Protein AF-A0A2C6LGE4-F1 (afdb_monomer_lite)

Structure (mmCIF, N/CA/C/O backbone):
data_AF-A0A2C6LGE4-F1
#
_entry.id   AF-A0A2C6LGE4-F1
#
loop_
_atom_site.group_PDB
_atom_site.id
_atom_site.type_symbol
_atom_site.label_atom_id
_atom_site.label_alt_id
_atom_site.label_comp_id
_atom_site.label_asym_id
_atom_site.label_entity_id
_atom_site.label_seq_id
_atom_site.pdbx_PDB_ins_code
_atom_site.Cartn_x
_atom_site.Cartn_y
_atom_site.Cartn_z
_atom_site.occupancy
_atom_site.B_iso_or_equiv
_atom_site.auth_seq_id
_atom_site.auth_comp_id
_atom_site.auth_asym_id
_atom_site.auth_atom_id
_atom_site.pdbx_PDB_model_num
ATOM 1 N N . MET A 1 1 ? -6.490 -10.800 0.944 1.00 91.56 1 MET A N 1
ATOM 2 C CA . MET A 1 1 ? -6.328 -9.941 2.138 1.00 91.56 1 MET A CA 1
ATOM 3 C C . MET A 1 1 ? -4.848 -9.842 2.428 1.00 91.56 1 MET A C 1
ATOM 5 O O . MET A 1 1 ? -4.163 -10.839 2.239 1.00 91.56 1 MET A O 1
ATOM 9 N N . LEU A 1 2 ? -4.375 -8.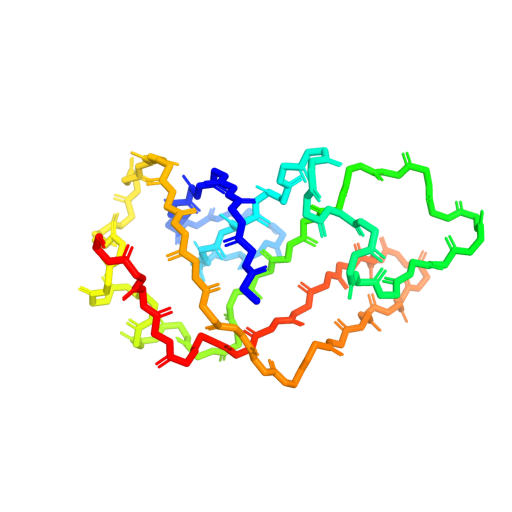677 2.853 1.00 95.62 2 LEU A N 1
ATOM 10 C CA . LEU A 1 2 ? -2.980 -8.433 3.203 1.00 95.62 2 LEU A CA 1
ATOM 11 C C . LEU A 1 2 ? -2.920 -7.777 4.576 1.00 95.62 2 LEU A C 1
ATOM 13 O O . LEU A 1 2 ? -3.687 -6.856 4.830 1.00 95.62 2 LEU A O 1
ATOM 17 N N . SER A 1 3 ? -2.005 -8.223 5.423 1.00 96.44 3 SER A N 1
ATOM 18 C CA . SER A 1 3 ? -1.641 -7.521 6.658 1.00 96.44 3 SER A CA 1
ATOM 19 C C . SER A 1 3 ? -0.318 -6.791 6.463 1.00 96.44 3 SER A C 1
ATOM 21 O O . SER A 1 3 ? 0.525 -7.239 5.674 1.00 96.44 3 SER A O 1
ATOM 23 N N . GLY A 1 4 ? -0.167 -5.655 7.132 1.00 96.38 4 GLY A N 1
ATOM 24 C CA . GLY A 1 4 ? 1.001 -4.809 6.976 1.00 96.38 4 GLY A CA 1
ATOM 25 C C . GLY A 1 4 ? 0.976 -3.557 7.833 1.00 96.38 4 GLY A C 1
ATOM 26 O O . GLY A 1 4 ? 0.025 -3.290 8.574 1.00 96.38 4 GLY A O 1
ATOM 27 N N . LYS A 1 5 ? 2.038 -2.772 7.679 1.00 97.25 5 LYS A N 1
ATOM 28 C CA . LYS A 1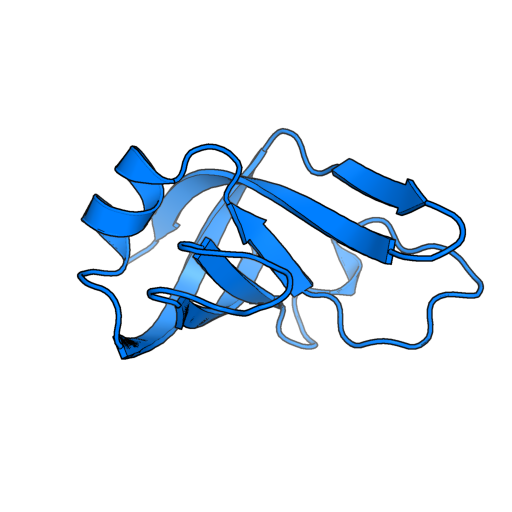 5 ? 2.204 -1.456 8.295 1.00 97.25 5 LYS A CA 1
ATOM 29 C C . LYS A 1 5 ? 1.882 -0.368 7.292 1.00 97.25 5 LYS A C 1
ATOM 31 O O . LYS A 1 5 ? 2.229 -0.496 6.123 1.00 97.25 5 LYS A O 1
ATOM 36 N N . TYR A 1 6 ? 1.271 0.716 7.752 1.00 96.94 6 TYR A N 1
ATOM 37 C CA . TYR A 1 6 ? 1.033 1.897 6.931 1.00 96.94 6 TYR A CA 1
ATOM 38 C C . TYR A 1 6 ? 1.722 3.135 7.500 1.00 96.94 6 TYR A C 1
ATOM 40 O O . TYR A 1 6 ? 1.859 3.282 8.720 1.00 96.94 6 TYR A O 1
ATOM 48 N N . ILE A 1 7 ? 2.125 4.036 6.605 1.00 96.00 7 ILE A N 1
ATOM 49 C CA . ILE A 1 7 ? 2.678 5.354 6.923 1.00 96.00 7 ILE A CA 1
ATOM 50 C C . ILE A 1 7 ? 2.054 6.380 5.972 1.00 96.00 7 ILE A C 1
ATOM 52 O O . ILE A 1 7 ? 2.142 6.239 4.753 1.00 96.00 7 ILE A O 1
ATOM 56 N N . CYS A 1 8 ? 1.422 7.415 6.527 1.00 95.31 8 CYS A N 1
ATOM 57 C CA . CYS A 1 8 ? 0.856 8.521 5.758 1.00 95.31 8 CYS A CA 1
ATOM 58 C C . CYS A 1 8 ? 1.901 9.640 5.610 1.00 95.31 8 CYS A C 1
ATOM 60 O O . CYS A 1 8 ? 2.206 10.337 6.580 1.00 95.31 8 CYS A O 1
ATOM 62 N N . HIS A 1 9 ? 2.438 9.830 4.409 1.00 91.88 9 HIS A N 1
ATOM 63 C CA . HIS A 1 9 ? 3.384 10.890 4.059 1.00 91.88 9 HIS A CA 1
ATOM 64 C C . HIS A 1 9 ? 2.654 12.160 3.603 1.00 91.88 9 HIS A C 1
ATOM 66 O O . HIS A 1 9 ? 1.656 12.082 2.891 1.00 91.88 9 HIS A O 1
ATOM 72 N N . ASP A 1 10 ? 3.166 13.328 4.000 1.00 84.69 10 ASP A N 1
ATOM 73 C CA . ASP A 1 10 ? 2.594 14.633 3.629 1.00 84.69 10 ASP A CA 1
ATOM 74 C C . ASP A 1 10 ? 3.255 15.225 2.378 1.00 84.69 10 ASP A C 1
ATOM 76 O O . ASP A 1 10 ? 2.582 15.626 1.439 1.00 84.69 10 ASP A O 1
ATOM 80 N N . ASN A 1 11 ? 4.588 15.253 2.343 1.00 84.69 11 ASN A N 1
ATOM 81 C CA . ASN A 1 11 ? 5.360 15.835 1.247 1.00 84.69 11 ASN A CA 1
ATOM 82 C C . ASN A 1 11 ? 6.704 15.108 1.103 1.00 84.69 11 ASN A C 1
ATOM 84 O O . ASN A 1 11 ? 7.770 15.673 1.354 1.00 84.69 11 ASN A O 1
ATOM 88 N N . ASP A 1 12 ? 6.644 13.813 0.797 1.00 86.75 12 ASP A N 1
ATOM 89 C CA . ASP A 1 12 ? 7.847 13.042 0.495 1.00 86.75 12 ASP A CA 1
ATOM 90 C C . ASP A 1 12 ? 8.466 13.525 -0.829 1.00 86.75 12 ASP A C 1
ATOM 92 O O . ASP A 1 12 ? 7.756 13.755 -1.805 1.00 86.75 12 ASP A O 1
ATOM 96 N N . GLY A 1 13 ? 9.790 13.688 -0.883 1.00 81.19 13 GLY A N 1
ATOM 97 C CA . GLY A 1 13 ? 10.468 14.236 -2.066 1.00 81.19 13 GLY A CA 1
ATOM 98 C C . GLY A 1 13 ? 10.354 13.362 -3.321 1.00 81.19 13 GLY A C 1
ATOM 99 O O . GLY A 1 13 ? 10.571 13.857 -4.425 1.00 81.19 13 GLY A O 1
ATOM 100 N N . PHE A 1 14 ? 10.011 12.083 -3.158 1.00 83.69 14 PHE A N 1
ATOM 101 C CA . PHE A 1 14 ? 9.799 11.135 -4.244 1.00 83.69 14 PHE A CA 1
ATOM 102 C C . PHE A 1 14 ? 8.307 10.831 -4.456 1.00 83.69 14 PHE A C 1
ATOM 104 O O . PHE A 1 14 ? 7.831 10.849 -5.590 1.00 83.69 14 PHE A O 1
ATOM 111 N N . LEU A 1 15 ? 7.562 10.580 -3.375 1.00 84.88 15 LEU A N 1
ATOM 112 C CA . LEU A 1 15 ? 6.163 10.133 -3.435 1.00 84.88 15 LEU A CA 1
ATOM 113 C C . LEU A 1 15 ? 5.121 11.245 -3.231 1.00 84.88 15 LEU A C 1
ATOM 115 O O . LEU A 1 15 ? 3.929 10.990 -3.396 1.00 84.88 15 LEU A O 1
ATOM 119 N N . GLY A 1 16 ? 5.529 12.455 -2.847 1.00 87.94 16 GLY A N 1
ATOM 120 C CA . GLY A 1 16 ? 4.617 13.528 -2.450 1.00 87.94 16 GLY A CA 1
ATOM 121 C C . GLY A 1 16 ? 3.737 13.134 -1.260 1.00 87.94 16 GLY A C 1
ATOM 122 O O . GLY A 1 16 ? 4.171 12.417 -0.349 1.00 87.94 16 GLY A O 1
ATOM 123 N N . SER A 1 17 ? 2.486 13.599 -1.265 1.00 91.75 17 SER A N 1
ATOM 124 C CA . SER A 1 17 ? 1.459 13.125 -0.335 1.00 91.75 17 SER A CA 1
ATOM 125 C C . SER A 1 17 ? 1.020 11.719 -0.737 1.00 91.75 17 SER A C 1
ATOM 127 O O . SER A 1 17 ? 0.445 11.517 -1.806 1.00 91.75 17 SER A O 1
ATOM 129 N N . SER A 1 18 ? 1.299 10.732 0.108 1.00 94.19 18 SER A N 1
ATOM 130 C CA . SER A 1 18 ? 1.032 9.329 -0.205 1.00 94.19 18 SER A CA 1
ATOM 131 C C . SER A 1 18 ? 0.800 8.516 1.059 1.00 94.19 18 SER A C 1
ATOM 133 O O . SER A 1 18 ? 1.146 8.927 2.164 1.00 94.19 18 SER A O 1
ATOM 135 N N . ILE A 1 19 ? 0.200 7.341 0.911 1.00 96.38 19 ILE A N 1
ATOM 136 C CA . ILE A 1 19 ? 0.103 6.370 1.998 1.00 96.38 19 ILE A CA 1
ATOM 137 C C . ILE A 1 19 ? 0.847 5.130 1.540 1.00 96.38 19 ILE A C 1
ATOM 139 O O . ILE A 1 19 ? 0.410 4.459 0.605 1.00 96.38 19 ILE A O 1
ATOM 143 N N . VAL A 1 20 ? 1.977 4.864 2.190 1.00 96.19 20 VAL A N 1
ATOM 144 C CA . VAL A 1 20 ? 2.812 3.690 1.944 1.00 96.19 20 VAL A CA 1
ATOM 145 C C . VAL A 1 20 ? 2.302 2.552 2.811 1.00 96.19 20 VAL A C 1
ATOM 147 O O . VAL A 1 20 ? 2.078 2.738 4.006 1.00 96.19 20 VAL A O 1
ATOM 150 N N . PHE A 1 21 ? 2.135 1.377 2.213 1.00 97.31 21 PHE A N 1
ATOM 151 C CA . PHE A 1 21 ? 1.779 0.145 2.900 1.00 97.31 21 PHE A CA 1
ATOM 152 C C . PHE A 1 21 ? 2.882 -0.898 2.706 1.00 97.31 21 PHE A C 1
ATOM 154 O O . PHE A 1 21 ? 3.126 -1.355 1.588 1.00 97.31 21 PHE A O 1
ATOM 161 N N . GLU A 1 22 ? 3.547 -1.280 3.791 1.00 96.62 22 GLU A N 1
ATOM 162 C CA . GLU A 1 22 ? 4.554 -2.339 3.830 1.00 96.62 22 GLU A CA 1
ATOM 163 C C . GLU A 1 22 ? 3.890 -3.664 4.195 1.00 96.62 22 GLU A C 1
ATOM 165 O O . GLU A 1 22 ? 3.310 -3.812 5.270 1.00 96.62 22 GLU A O 1
ATOM 170 N N . VAL A 1 23 ? 3.967 -4.639 3.293 1.00 96.44 23 VAL A N 1
ATOM 171 C CA . VAL A 1 23 ? 3.282 -5.923 3.440 1.00 96.44 23 VAL A CA 1
ATOM 172 C C . VAL A 1 23 ? 4.078 -6.848 4.353 1.00 96.44 23 VAL A C 1
ATOM 174 O O . VAL A 1 23 ? 5.268 -7.096 4.138 1.00 96.44 23 VAL A O 1
ATOM 177 N N . ASP A 1 24 ? 3.401 -7.442 5.332 1.00 94.56 24 ASP A N 1
ATOM 178 C CA . ASP A 1 24 ? 4.022 -8.377 6.261 1.00 94.56 24 ASP A CA 1
ATOM 179 C C . ASP A 1 24 ? 4.531 -9.639 5.556 1.00 94.56 24 ASP A C 1
ATOM 181 O O . ASP A 1 24 ? 3.983 -10.112 4.554 1.00 94.56 24 ASP A O 1
ATOM 185 N N . ASN A 1 25 ? 5.520 -10.298 6.167 1.00 89.19 25 ASN A N 1
ATOM 186 C CA . ASN A 1 25 ? 6.096 -11.545 5.653 1.00 89.19 25 ASN A CA 1
ATOM 187 C C . ASN A 1 25 ? 5.073 -12.667 5.416 1.00 89.19 25 ASN A C 1
ATOM 189 O O . ASN A 1 25 ? 5.307 -13.519 4.562 1.00 89.19 25 ASN A O 1
ATOM 193 N N . LYS A 1 26 ? 3.956 -12.675 6.154 1.00 89.38 26 LYS A N 1
ATOM 194 C CA . LYS A 1 26 ? 2.871 -13.653 5.976 1.00 89.38 26 LYS A CA 1
ATOM 195 C C . LYS A 1 26 ? 2.063 -13.408 4.698 1.00 89.38 26 LYS A C 1
ATOM 197 O O . LYS A 1 26 ? 1.525 -14.354 4.139 1.00 89.38 26 LYS A O 1
ATOM 202 N N . SER A 1 27 ? 1.990 -12.154 4.250 1.00 89.50 27 SER A N 1
ATOM 203 C CA . SER A 1 27 ? 1.142 -11.719 3.135 1.00 89.50 27 SER A CA 1
ATOM 204 C C . SER A 1 27 ? 1.923 -11.456 1.846 1.00 89.50 27 SER A C 1
ATOM 206 O O . SER A 1 27 ? 1.337 -11.449 0.767 1.00 89.50 27 SER A O 1
ATOM 208 N N . LYS A 1 28 ? 3.250 -11.278 1.925 1.00 85.94 28 LYS A N 1
ATOM 209 C CA . LYS A 1 28 ? 4.091 -10.922 0.769 1.00 85.94 28 LYS A CA 1
ATOM 210 C C . LYS A 1 28 ? 4.010 -11.923 -0.391 1.00 85.94 28 LYS A C 1
ATOM 212 O O . LYS A 1 28 ? 4.092 -11.526 -1.543 1.00 85.94 28 LYS A O 1
ATOM 217 N N . ASN A 1 29 ? 3.807 -13.210 -0.100 1.00 88.25 29 ASN A N 1
ATOM 218 C CA . ASN A 1 29 ? 3.745 -14.257 -1.125 1.00 88.25 29 ASN A CA 1
ATOM 219 C C . ASN A 1 29 ? 2.437 -14.232 -1.939 1.00 88.25 29 ASN A C 1
ATOM 221 O O . ASN A 1 29 ? 2.316 -14.981 -2.902 1.00 88.25 29 ASN A O 1
ATOM 225 N N . PHE A 1 30 ? 1.460 -13.397 -1.564 1.00 92.25 30 PHE A N 1
ATOM 226 C CA . PHE A 1 30 ? 0.221 -13.211 -2.326 1.00 92.25 30 PHE A CA 1
ATOM 227 C C . PHE A 1 30 ? 0.345 -12.172 -3.441 1.00 92.25 30 PHE A C 1
ATOM 229 O O . PHE A 1 30 ? -0.585 -12.030 -4.231 1.00 92.25 30 PHE A O 1
ATOM 236 N N . LEU A 1 31 ? 1.456 -11.434 -3.497 1.00 93.75 31 LEU A N 1
ATOM 237 C CA . LEU A 1 31 ? 1.676 -10.396 -4.494 1.00 93.75 31 LEU A CA 1
ATOM 238 C C . LEU A 1 31 ? 2.767 -10.805 -5.479 1.00 93.75 31 LEU A C 1
ATOM 240 O O . LEU A 1 31 ? 3.762 -11.414 -5.074 1.00 93.75 31 LEU A O 1
ATOM 244 N N . PRO A 1 32 ? 2.609 -10.463 -6.769 1.00 92.12 32 PRO A N 1
ATOM 245 C CA . PRO A 1 32 ? 3.676 -10.662 -7.728 1.00 92.12 32 PRO A CA 1
ATOM 246 C C . PRO A 1 32 ? 4.884 -9.810 -7.332 1.00 92.12 32 PRO A C 1
ATOM 248 O O . PRO A 1 32 ? 4.753 -8.683 -6.857 1.00 92.12 32 PRO A O 1
ATOM 251 N N . LYS A 1 33 ? 6.077 -10.357 -7.556 1.00 91.12 33 LYS A N 1
ATOM 252 C CA . LYS A 1 33 ? 7.355 -9.686 -7.321 1.00 91.12 33 LYS A CA 1
ATOM 253 C C . LYS A 1 33 ? 8.265 -9.941 -8.513 1.00 91.12 33 LYS A C 1
ATOM 255 O O . LYS A 1 33 ? 8.327 -11.066 -9.008 1.00 91.12 33 LYS A O 1
ATOM 260 N N . LEU A 1 34 ? 8.985 -8.918 -8.964 1.00 88.00 34 LEU A N 1
ATOM 261 C CA . LEU A 1 34 ? 10.033 -9.109 -9.965 1.00 88.00 34 LEU A CA 1
ATOM 262 C C . LEU A 1 34 ? 11.166 -9.949 -9.360 1.00 88.00 34 LEU A C 1
ATOM 264 O O . LEU A 1 34 ? 11.560 -9.725 -8.217 1.00 88.00 34 LEU A O 1
ATOM 268 N N . VAL A 1 35 ? 11.714 -10.888 -10.137 1.00 87.31 35 VAL A N 1
ATOM 269 C CA . VAL A 1 35 ? 12.743 -11.846 -9.675 1.00 87.31 35 VAL A CA 1
ATOM 270 C C . VAL A 1 35 ? 13.989 -11.144 -9.120 1.00 87.31 35 VAL A C 1
ATOM 272 O O . VAL A 1 35 ? 14.626 -11.645 -8.201 1.00 87.31 35 VAL A O 1
ATOM 275 N N . TYR A 1 36 ? 14.321 -9.973 -9.660 1.00 85.38 36 TYR A N 1
ATOM 276 C CA . TYR A 1 36 ? 15.479 -9.169 -9.265 1.00 85.38 36 TYR A CA 1
ATOM 277 C C . TYR A 1 36 ? 15.154 -8.070 -8.241 1.00 85.38 36 TYR A C 1
ATOM 279 O O . TYR A 1 36 ? 16.064 -7.373 -7.791 1.00 85.38 36 TYR A O 1
ATOM 287 N N . ASP A 1 37 ? 13.885 -7.882 -7.862 1.00 84.81 37 ASP A N 1
ATOM 288 C CA . ASP A 1 37 ? 13.531 -6.922 -6.818 1.00 84.81 37 ASP A CA 1
ATOM 289 C C . ASP A 1 37 ? 13.753 -7.564 -5.445 1.00 84.81 37 ASP A C 1
ATOM 291 O O . ASP A 1 37 ? 12.994 -8.426 -5.006 1.00 84.81 37 ASP A O 1
ATOM 295 N N . ASN A 1 38 ? 14.811 -7.152 -4.747 1.00 84.62 38 ASN A N 1
ATOM 296 C CA . ASN A 1 38 ? 15.158 -7.668 -3.420 1.00 84.62 38 ASN A CA 1
ATOM 297 C C . ASN A 1 38 ? 14.551 -6.860 -2.266 1.00 84.62 38 ASN A C 1
ATOM 299 O O . ASN A 1 38 ? 14.757 -7.206 -1.104 1.00 84.62 38 ASN A O 1
ATOM 303 N N . ARG A 1 39 ? 13.775 -5.812 -2.556 1.00 87.62 39 ARG A N 1
ATOM 304 C CA . ARG A 1 39 ? 13.179 -4.958 -1.523 1.00 87.62 39 ARG A CA 1
ATOM 305 C C . ARG A 1 39 ? 12.058 -5.685 -0.781 1.00 87.62 39 ARG A C 1
ATOM 307 O O . ARG A 1 39 ? 11.534 -6.712 -1.241 1.00 87.62 39 ARG A O 1
ATOM 314 N N . PHE A 1 40 ? 11.685 -5.139 0.376 1.00 87.38 40 PHE A N 1
ATOM 315 C CA . PHE A 1 40 ? 10.414 -5.473 1.017 1.00 87.38 40 PHE A CA 1
ATOM 316 C C . PHE A 1 40 ? 9.267 -5.136 0.062 1.00 87.38 40 PHE A C 1
ATOM 318 O O . PHE A 1 40 ? 9.370 -4.190 -0.719 1.00 87.38 40 PHE A O 1
ATOM 325 N N . ILE A 1 41 ? 8.191 -5.925 0.086 1.00 92.88 41 ILE A N 1
ATOM 326 C CA . ILE A 1 41 ? 7.030 -5.622 -0.750 1.00 92.88 41 ILE A CA 1
ATOM 327 C C . ILE A 1 41 ? 6.269 -4.490 -0.077 1.00 92.88 41 ILE A C 1
ATOM 329 O O . ILE A 1 41 ? 5.671 -4.674 0.980 1.00 92.88 41 ILE A O 1
ATOM 333 N N . TRP A 1 42 ? 6.303 -3.328 -0.708 1.00 95.06 42 TRP A N 1
ATOM 334 C CA . TRP A 1 42 ? 5.536 -2.158 -0.318 1.00 95.06 42 TRP A CA 1
ATOM 335 C C . TRP A 1 42 ? 4.855 -1.566 -1.544 1.00 95.06 42 TRP A C 1
ATOM 337 O O . TRP A 1 42 ? 5.282 -1.823 -2.673 1.00 95.06 42 TRP A O 1
ATOM 347 N N . PHE A 1 43 ? 3.792 -0.803 -1.328 1.00 96.62 43 PHE A N 1
ATOM 348 C CA . PHE A 1 43 ? 3.095 -0.062 -2.375 1.00 96.62 43 PHE A CA 1
ATOM 349 C C . PHE A 1 43 ? 2.495 1.230 -1.823 1.00 96.62 43 PHE A C 1
ATOM 351 O O . PHE A 1 43 ? 2.333 1.372 -0.612 1.00 96.62 43 PHE A O 1
ATOM 358 N N . VAL A 1 44 ? 2.144 2.152 -2.715 1.00 96.75 44 VAL A N 1
ATOM 359 C CA . VAL A 1 44 ? 1.287 3.301 -2.400 1.00 96.75 44 VAL A CA 1
ATOM 360 C C . VAL A 1 44 ? -0.138 3.059 -2.882 1.00 96.75 44 VAL A C 1
ATOM 362 O O . VAL A 1 44 ? -0.367 2.310 -3.835 1.00 96.75 44 VAL A O 1
ATOM 365 N N . PHE A 1 45 ? -1.112 3.684 -2.227 1.00 97.38 45 PHE A N 1
ATOM 366 C CA . PHE A 1 45 ? -2.498 3.594 -2.675 1.00 97.38 45 PHE A CA 1
ATOM 367 C C . PHE A 1 45 ? -2.765 4.513 -3.870 1.00 97.38 45 PHE A C 1
ATOM 369 O O . PHE A 1 45 ? -2.523 5.715 -3.795 1.00 97.38 45 PHE A O 1
ATOM 376 N N . SER A 1 46 ? -3.305 3.956 -4.956 1.00 96.94 46 SER A N 1
ATOM 377 C CA . SER A 1 46 ? -3.681 4.718 -6.157 1.00 96.94 46 SER A CA 1
ATOM 378 C C . SER A 1 46 ? -4.940 5.569 -5.954 1.00 96.94 46 SER A C 1
ATOM 380 O O . SER A 1 46 ? -5.147 6.551 -6.661 1.00 96.94 46 SER A O 1
ATOM 382 N N . ASN A 1 47 ? -5.768 5.219 -4.968 1.00 96.69 47 ASN A N 1
ATOM 383 C CA . ASN A 1 47 ? -6.966 5.944 -4.551 1.00 96.69 47 ASN A CA 1
ATOM 384 C C . ASN A 1 47 ? -6.726 6.654 -3.205 1.00 96.69 47 ASN A C 1
ATOM 386 O O . ASN A 1 47 ? -7.223 6.255 -2.149 1.00 96.69 47 ASN A O 1
ATOM 390 N N . TYR A 1 48 ? -5.877 7.685 -3.250 1.00 93.69 48 TYR A N 1
ATOM 391 C CA . TYR A 1 48 ? -5.384 8.394 -2.066 1.00 93.69 48 TYR A CA 1
ATOM 392 C C . TYR A 1 48 ? -6.508 8.953 -1.183 1.00 93.69 48 TYR A C 1
ATOM 394 O O . TYR A 1 48 ? -6.445 8.817 0.037 1.00 93.69 48 TYR A O 1
ATOM 402 N N . GLU A 1 49 ? -7.558 9.536 -1.767 1.00 93.06 49 GLU A N 1
ATOM 403 C CA . GLU A 1 49 ? -8.652 10.147 -1.001 1.00 93.06 49 GLU A CA 1
ATOM 404 C C . GLU A 1 49 ? -9.397 9.133 -0.120 1.00 93.06 49 GLU A C 1
ATOM 406 O O . GLU A 1 49 ? -9.732 9.421 1.032 1.00 93.06 49 GLU A O 1
ATOM 411 N N . GLU A 1 50 ? -9.650 7.931 -0.635 1.00 95.00 50 GLU A N 1
ATOM 412 C CA . GLU A 1 50 ? -10.253 6.827 0.108 1.00 95.00 50 GLU A CA 1
ATOM 413 C C . GLU A 1 50 ? -9.294 6.273 1.160 1.00 95.00 50 GLU A C 1
ATOM 415 O O . GLU A 1 50 ? -9.704 6.001 2.291 1.00 95.00 50 GLU A O 1
ATOM 420 N N . ALA A 1 51 ? -8.015 6.137 0.812 1.00 95.19 51 ALA A N 1
ATOM 421 C CA . ALA A 1 51 ? -7.003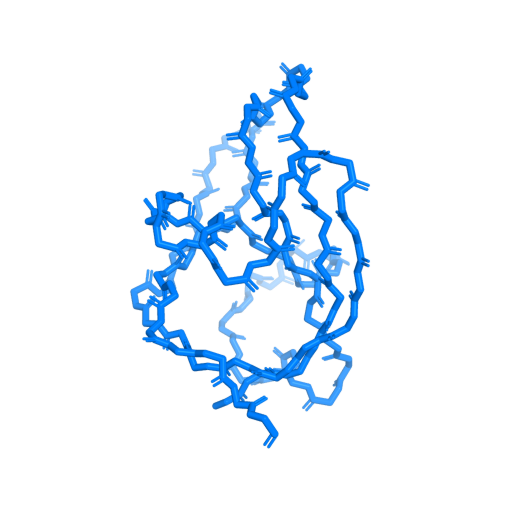 5.646 1.735 1.00 95.19 51 ALA A CA 1
ATOM 422 C C . ALA A 1 51 ? -6.805 6.599 2.929 1.00 95.19 51 ALA A C 1
ATOM 424 O O . ALA A 1 51 ? -6.754 6.142 4.069 1.00 95.19 51 ALA A O 1
ATOM 425 N N . VAL A 1 52 ? -6.793 7.919 2.716 1.00 94.44 52 VAL A N 1
ATOM 426 C CA . VAL A 1 52 ? -6.687 8.918 3.799 1.00 94.44 52 VAL A CA 1
ATOM 427 C C . VAL A 1 52 ? -7.872 8.843 4.755 1.00 94.44 52 VAL A C 1
ATOM 429 O O . VAL A 1 52 ? -7.688 8.942 5.968 1.00 94.44 52 VAL A O 1
ATOM 432 N N . LYS A 1 53 ? -9.089 8.616 4.246 1.00 94.62 53 LYS A N 1
ATOM 433 C CA . LYS A 1 53 ? -10.273 8.427 5.102 1.00 94.62 53 LYS A CA 1
ATOM 434 C C . LYS A 1 53 ? -10.129 7.205 6.014 1.00 94.62 53 LYS A C 1
ATOM 436 O O . LYS A 1 53 ? -10.635 7.229 7.131 1.00 94.62 53 LYS A O 1
ATOM 441 N N . ALA A 1 54 ? -9.444 6.159 5.550 1.00 95.00 54 ALA A N 1
ATOM 442 C CA . ALA A 1 54 ? -9.257 4.917 6.294 1.00 95.00 54 ALA A CA 1
ATOM 443 C C . ALA A 1 54 ? -8.080 4.960 7.286 1.00 95.00 54 ALA A C 1
ATOM 445 O O . ALA A 1 54 ? -8.199 4.451 8.398 1.00 95.00 54 ALA A O 1
ATOM 446 N N . PHE A 1 55 ? -6.952 5.557 6.896 1.00 94.88 55 PHE A N 1
ATOM 447 C CA . PHE A 1 55 ? -5.699 5.525 7.667 1.00 94.88 55 PHE A CA 1
ATOM 448 C C . PHE A 1 55 ? -5.405 6.809 8.447 1.00 94.88 55 PHE A C 1
ATOM 450 O O . PHE A 1 55 ? -4.534 6.826 9.321 1.00 94.88 55 PHE A O 1
ATOM 457 N N . GLY A 1 56 ? -6.155 7.872 8.161 1.00 91.06 56 GLY A N 1
ATOM 458 C CA . GLY A 1 56 ? -6.044 9.167 8.807 1.00 91.06 56 GLY A CA 1
ATOM 459 C C . GLY A 1 56 ? -5.102 10.133 8.090 1.00 91.06 56 GLY A C 1
ATOM 460 O O . GLY A 1 56 ? -4.590 9.885 6.998 1.00 91.06 56 GLY A O 1
ATOM 461 N N . LYS A 1 57 ? -4.898 11.282 8.737 1.00 88.19 57 LYS A N 1
ATOM 462 C CA . LYS A 1 57 ? -4.114 12.411 8.219 1.00 88.19 57 LYS A CA 1
ATOM 463 C C . LYS A 1 57 ? -2.621 12.082 8.039 1.00 88.19 57 LYS A C 1
ATOM 465 O O . LYS A 1 57 ? -2.123 11.170 8.711 1.00 88.19 57 LYS A O 1
ATOM 470 N N . PRO A 1 58 ? -1.884 12.867 7.232 1.00 87.38 58 PRO A N 1
ATOM 471 C CA . PRO A 1 58 ? -0.431 12.767 7.149 1.00 87.38 58 PRO A CA 1
ATOM 472 C C . PRO A 1 58 ? 0.249 12.777 8.528 1.00 87.38 58 PRO A C 1
ATOM 474 O O . PRO A 1 58 ? -0.205 13.442 9.463 1.00 87.38 58 PRO A O 1
ATOM 477 N N . GLY A 1 59 ? 1.306 11.978 8.673 1.00 89.00 59 GLY A N 1
ATOM 478 C CA . GLY A 1 59 ? 1.987 11.690 9.939 1.00 89.00 59 GLY A CA 1
ATOM 479 C C . GLY A 1 59 ? 1.410 10.500 10.720 1.00 89.00 59 GLY A C 1
ATOM 480 O O . GLY A 1 59 ? 2.057 10.012 11.648 1.00 89.00 59 GLY A O 1
ATOM 481 N N . SER A 1 60 ? 0.225 10.004 10.351 1.00 94.19 60 SER A N 1
ATOM 482 C CA . SER A 1 60 ? -0.342 8.778 10.928 1.00 94.19 60 SER A CA 1
ATOM 483 C C . SER A 1 60 ? 0.462 7.545 10.512 1.00 94.19 60 SER A C 1
ATOM 485 O O . SER A 1 60 ? 0.969 7.458 9.393 1.00 94.19 60 SER A O 1
ATOM 487 N N . ARG A 1 61 ? 0.560 6.573 11.420 1.00 96.31 61 ARG A N 1
ATOM 488 C CA . ARG A 1 61 ? 1.186 5.268 11.184 1.00 96.31 61 ARG A CA 1
ATOM 489 C C . ARG A 1 61 ? 0.506 4.200 12.026 1.00 96.31 61 ARG A C 1
ATOM 491 O O . ARG A 1 61 ? 0.021 4.507 13.115 1.00 96.31 61 ARG A O 1
ATOM 498 N N . GLY A 1 62 ? 0.531 2.960 11.562 1.00 96.06 62 GLY A N 1
ATOM 499 C CA . GLY A 1 62 ? -0.056 1.845 12.296 1.00 96.06 62 GLY A CA 1
ATOM 500 C C . GLY A 1 62 ? 0.050 0.525 11.551 1.00 96.06 62 GLY A C 1
ATOM 501 O O . GLY A 1 62 ? 0.771 0.412 10.561 1.00 96.06 62 GLY A O 1
ATOM 502 N N . GLU A 1 63 ? -0.683 -0.466 12.041 1.00 96.69 63 GLU A N 1
ATOM 503 C CA . GLU A 1 63 ? -0.842 -1.780 11.418 1.00 96.69 63 GLU A CA 1
ATOM 504 C C . GLU A 1 63 ? -2.297 -1.954 10.983 1.00 96.69 63 GLU A C 1
ATOM 506 O O . GLU A 1 63 ? -3.210 -1.462 11.648 1.00 96.69 63 GLU A O 1
ATOM 511 N N . ALA A 1 64 ? -2.521 -2.629 9.857 1.00 96.62 64 ALA A N 1
ATOM 512 C CA . ALA A 1 64 ? -3.862 -2.904 9.359 1.00 96.62 64 ALA A CA 1
ATOM 513 C C . ALA A 1 64 ? -3.909 -4.188 8.527 1.00 96.62 64 ALA A C 1
ATOM 515 O O . ALA A 1 64 ? -2.915 -4.618 7.940 1.00 96.62 64 ALA A O 1
ATOM 516 N N . THR A 1 65 ? -5.104 -4.770 8.434 1.00 97.38 65 THR A N 1
ATOM 517 C CA . THR A 1 65 ? -5.418 -5.795 7.436 1.00 97.38 65 THR A CA 1
ATOM 518 C C . THR A 1 65 ? -6.342 -5.197 6.388 1.00 97.38 65 THR A C 1
ATOM 520 O O . THR A 1 65 ? -7.315 -4.530 6.719 1.00 97.38 65 THR A O 1
ATOM 523 N N . ILE A 1 66 ? -6.046 -5.421 5.112 1.00 97.38 66 ILE A N 1
ATOM 524 C CA . ILE A 1 66 ? -6.731 -4.781 3.991 1.00 97.38 66 ILE A CA 1
ATOM 525 C C . ILE A 1 66 ? -7.085 -5.758 2.879 1.00 97.38 66 ILE A C 1
ATOM 527 O O . ILE A 1 66 ? -6.501 -6.835 2.718 1.00 97.38 66 ILE A O 1
ATOM 531 N N . VAL A 1 67 ? -8.051 -5.348 2.070 1.00 97.62 67 VAL A N 1
ATOM 532 C CA . VAL A 1 67 ? -8.296 -5.894 0.739 1.00 97.62 67 VAL A CA 1
ATOM 533 C C . VAL A 1 67 ? -7.872 -4.836 -0.265 1.00 97.62 67 VAL A C 1
ATOM 535 O O . VAL A 1 67 ? -8.268 -3.674 -0.144 1.00 97.62 67 VAL A O 1
ATOM 538 N N . ILE A 1 68 ? -7.075 -5.257 -1.240 1.00 97.62 68 ILE A N 1
ATOM 539 C CA . ILE A 1 68 ? -6.632 -4.418 -2.347 1.00 97.62 68 ILE A CA 1
ATOM 540 C C . ILE A 1 68 ? -7.065 -5.020 -3.679 1.00 97.62 68 ILE A C 1
ATOM 542 O O . ILE A 1 68 ? -7.351 -6.217 -3.746 1.00 97.62 68 ILE A O 1
ATOM 546 N N . ASP A 1 69 ? -7.062 -4.182 -4.705 1.00 97.56 69 ASP A N 1
ATOM 547 C CA . ASP A 1 69 ? -7.240 -4.550 -6.107 1.00 97.56 69 ASP A CA 1
ATOM 548 C C . ASP A 1 69 ? -6.242 -3.773 -6.986 1.00 97.56 69 ASP A C 1
ATOM 550 O O . ASP A 1 69 ? -5.503 -2.923 -6.478 1.00 97.56 69 ASP A O 1
ATOM 554 N N . ASP A 1 70 ? -6.204 -4.063 -8.286 1.00 97.00 70 ASP A N 1
ATOM 555 C CA . ASP A 1 70 ? -5.418 -3.334 -9.295 1.00 97.00 70 ASP A CA 1
ATOM 556 C C . ASP A 1 70 ? -3.914 -3.203 -8.956 1.00 97.00 70 ASP A C 1
ATOM 558 O O . ASP A 1 70 ? -3.268 -2.191 -9.252 1.00 97.00 70 ASP A O 1
ATOM 562 N N . TYR A 1 71 ? -3.333 -4.229 -8.317 1.00 96.88 71 TYR A N 1
ATOM 563 C CA . TYR A 1 71 ? -1.918 -4.216 -7.936 1.00 96.88 71 TYR A CA 1
ATOM 564 C C . TYR A 1 71 ? -1.015 -4.133 -9.171 1.00 96.88 71 TYR A C 1
ATOM 566 O O . TYR A 1 71 ? -1.002 -5.032 -10.014 1.00 96.88 71 TYR A O 1
ATOM 574 N N . THR A 1 72 ? -0.222 -3.068 -9.247 1.00 95.56 72 THR A N 1
ATOM 575 C CA . THR A 1 72 ? 0.634 -2.766 -10.395 1.00 95.56 72 THR A CA 1
ATOM 576 C C . THR A 1 72 ? 2.060 -2.48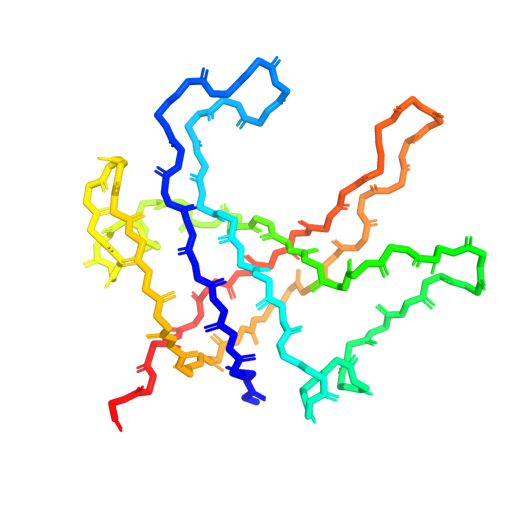9 -9.938 1.00 95.56 72 THR A C 1
ATOM 578 O O . THR A 1 72 ? 2.300 -1.632 -9.090 1.00 95.56 72 THR A O 1
ATOM 581 N N . ILE A 1 73 ? 3.030 -3.171 -10.550 1.00 94.12 73 ILE A N 1
ATOM 582 C CA . ILE A 1 73 ? 4.456 -2.874 -10.377 1.0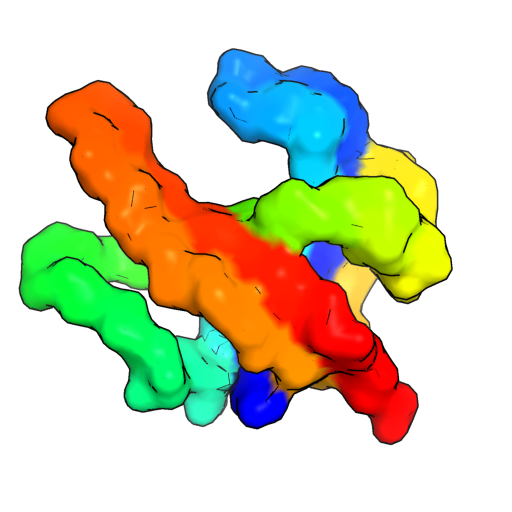0 94.12 73 ILE A CA 1
ATOM 583 C C . ILE A 1 73 ? 4.831 -1.767 -11.370 1.00 94.12 73 ILE A C 1
ATOM 585 O O . ILE A 1 73 ? 4.870 -1.994 -12.581 1.00 94.12 73 ILE A O 1
ATOM 589 N N . ARG A 1 74 ? 5.104 -0.556 -10.876 1.00 89.75 74 ARG A N 1
ATOM 590 C CA . ARG A 1 74 ? 5.604 0.564 -11.682 1.00 89.75 74 ARG A CA 1
ATOM 591 C C . ARG A 1 74 ? 7.115 0.449 -11.786 1.00 89.75 74 ARG A C 1
ATOM 593 O O . ARG A 1 74 ? 7.845 0.861 -10.892 1.00 89.75 74 ARG A O 1
ATOM 600 N N . TYR A 1 75 ? 7.583 -0.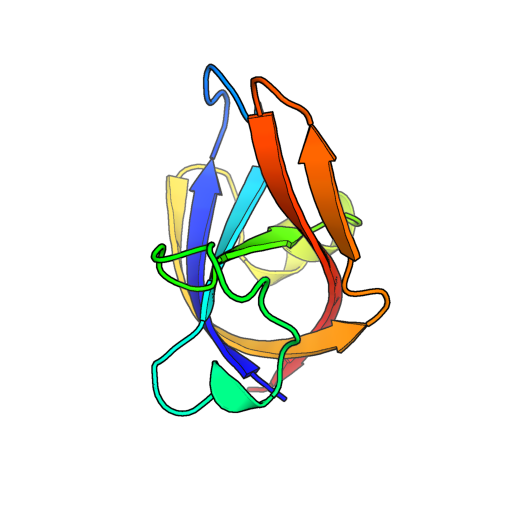120 -12.890 1.00 84.31 75 TYR A N 1
ATOM 601 C CA . TYR A 1 75 ? 9.006 -0.223 -13.193 1.00 84.31 75 TYR A CA 1
ATOM 602 C C . TYR A 1 75 ? 9.434 0.899 -14.146 1.00 84.31 75 TYR A C 1
ATOM 604 O O . TYR A 1 75 ? 9.100 0.876 -15.332 1.00 84.31 75 TYR A O 1
ATOM 612 N N . LYS A 1 76 ? 10.184 1.880 -13.634 1.00 80.31 76 LYS A N 1
ATOM 613 C CA . LYS A 1 76 ? 10.986 2.811 -14.439 1.00 80.31 76 LYS A CA 1
ATOM 614 C C . LYS A 1 76 ? 12.453 2.680 -14.044 1.00 80.31 76 LYS A C 1
ATOM 616 O O . LYS A 1 76 ? 12.769 2.346 -12.907 1.00 80.31 76 LYS A O 1
ATOM 621 N N . HIS A 1 77 ? 13.341 2.959 -14.997 1.00 68.06 77 HIS A N 1
ATOM 622 C CA . HIS A 1 77 ? 14.788 2.770 -14.853 1.00 68.06 77 HIS A CA 1
ATOM 623 C C . HIS A 1 77 ? 15.390 3.497 -13.634 1.00 68.06 77 HIS A C 1
ATOM 625 O O . HIS A 1 77 ? 16.328 2.987 -13.032 1.00 68.06 77 HIS A O 1
ATOM 631 N N . THR A 1 78 ? 14.828 4.646 -13.249 1.00 74.62 78 THR A N 1
ATOM 632 C CA . THR A 1 78 ? 15.248 5.434 -12.078 1.00 74.62 78 THR A CA 1
ATOM 633 C C . THR A 1 78 ? 14.385 5.193 -10.844 1.00 74.62 78 THR A C 1
ATOM 635 O O . THR A 1 78 ? 14.877 5.307 -9.729 1.00 74.62 78 THR A O 1
ATOM 638 N N . ASP A 1 79 ? 13.124 4.800 -11.044 1.00 73.88 79 ASP A N 1
ATOM 639 C CA . ASP A 1 79 ? 12.081 4.847 -10.025 1.00 73.88 79 ASP A CA 1
ATOM 640 C C . ASP A 1 79 ? 11.192 3.610 -10.138 1.00 73.88 79 ASP A C 1
ATOM 642 O O . ASP A 1 79 ? 10.311 3.518 -10.995 1.00 73.88 79 ASP A O 1
ATOM 646 N N . THR A 1 80 ? 11.436 2.620 -9.281 1.00 83.69 80 THR A N 1
ATOM 647 C CA . THR A 1 80 ? 10.562 1.447 -9.188 1.00 83.69 80 THR A CA 1
ATOM 648 C C . THR A 1 80 ? 9.734 1.536 -7.919 1.00 83.69 80 THR A C 1
ATOM 650 O O . THR A 1 80 ? 10.291 1.579 -6.827 1.00 83.69 80 THR A O 1
ATOM 653 N N . TYR A 1 81 ? 8.415 1.498 -8.025 1.00 90.06 81 TYR A N 1
ATOM 654 C CA . TYR A 1 81 ? 7.514 1.418 -6.876 1.00 90.06 81 TYR A CA 1
ATOM 655 C C . TYR A 1 81 ? 6.273 0.611 -7.253 1.00 90.06 81 TYR A C 1
ATOM 657 O O . TYR A 1 81 ? 6.071 0.294 -8.421 1.00 90.06 81 TYR A O 1
ATOM 665 N N . ASN A 1 82 ? 5.460 0.225 -6.278 1.00 95.12 82 ASN A N 1
ATOM 666 C CA . ASN A 1 82 ? 4.222 -0.500 -6.555 1.00 95.12 82 ASN A CA 1
ATOM 667 C C . ASN A 1 82 ? 3.022 0.366 -6.184 1.00 95.12 82 ASN A C 1
ATOM 669 O O . ASN A 1 82 ? 3.105 1.200 -5.282 1.00 95.12 82 ASN A O 1
ATOM 673 N N . GLU A 1 83 ? 1.903 0.131 -6.853 1.00 96.62 83 GLU A N 1
ATOM 674 C CA . GLU A 1 83 ? 0.624 0.778 -6.577 1.00 96.62 83 GLU A CA 1
ATOM 675 C C . GLU A 1 83 ? -0.456 -0.278 -6.364 1.00 96.62 83 GLU A C 1
ATOM 677 O O . GLU A 1 83 ? -0.414 -1.350 -6.970 1.00 96.62 83 GLU A O 1
ATOM 682 N N . ALA A 1 84 ? -1.437 0.034 -5.525 1.00 98.00 84 ALA A N 1
ATOM 683 C CA . ALA A 1 84 ? -2.644 -0.768 -5.380 1.00 98.00 84 ALA A CA 1
ATOM 684 C C . ALA A 1 84 ? -3.849 0.105 -5.047 1.00 98.00 84 ALA A C 1
ATOM 686 O O . ALA A 1 84 ? -3.716 1.142 -4.401 1.00 98.00 84 ALA A O 1
ATOM 687 N N . LYS A 1 85 ? -5.042 -0.345 -5.414 1.00 98.25 85 LYS A N 1
ATOM 688 C CA . LYS A 1 85 ? -6.292 0.295 -5.014 1.00 98.25 85 LYS A CA 1
ATOM 689 C C . LYS A 1 85 ? -6.772 -0.285 -3.688 1.00 98.25 85 LYS A C 1
ATOM 691 O O . LYS A 1 85 ? -6.950 -1.496 -3.568 1.00 98.25 85 LYS A O 1
ATOM 696 N N . LEU A 1 86 ? -7.023 0.559 -2.689 1.00 98.19 86 LEU A N 1
ATOM 697 C CA . LEU A 1 86 ? -7.682 0.148 -1.452 1.00 98.19 86 LEU A CA 1
ATOM 698 C C . LEU A 1 86 ? -9.148 -0.183 -1.740 1.00 98.19 86 LEU A C 1
ATOM 700 O O . LEU A 1 86 ? -9.902 0.687 -2.173 1.00 98.19 86 LEU A O 1
ATOM 704 N N . VAL A 1 87 ? -9.561 -1.415 -1.438 1.00 98.00 87 VAL A N 1
ATOM 705 C CA . VAL A 1 87 ? -10.971 -1.830 -1.494 1.00 98.00 87 VAL A CA 1
ATOM 706 C C . VAL A 1 87 ? -11.636 -1.640 -0.135 1.00 98.00 87 VAL A C 1
ATOM 708 O O . VAL A 1 87 ? -12.717 -1.065 -0.054 1.00 98.00 87 VAL A O 1
ATOM 711 N N . ARG A 1 88 ? -11.008 -2.137 0.940 1.00 97.19 88 ARG A N 1
ATOM 712 C CA . ARG A 1 88 ? -11.479 -1.957 2.324 1.00 97.19 88 ARG A CA 1
ATOM 713 C C . ARG A 1 88 ? -10.408 -2.300 3.355 1.00 97.19 88 ARG A C 1
ATOM 715 O O . ARG A 1 88 ? -9.525 -3.115 3.084 1.00 97.19 88 ARG A O 1
ATOM 722 N N . VAL A 1 89 ? -10.564 -1.752 4.557 1.00 96.69 89 VAL A N 1
ATOM 723 C CA . VAL A 1 89 ? -9.857 -2.185 5.770 1.00 96.69 89 VAL A CA 1
ATOM 724 C C . VAL A 1 89 ? -10.708 -3.229 6.494 1.00 96.69 89 VAL A C 1
ATOM 726 O O . VAL A 1 89 ? -11.929 -3.095 6.572 1.00 96.69 89 VAL A O 1
ATOM 729 N N . ILE A 1 90 ? -10.070 -4.291 6.973 1.00 94.19 90 ILE A N 1
ATOM 730 C CA . ILE A 1 90 ? -10.677 -5.328 7.805 1.00 94.19 90 ILE A CA 1
ATOM 731 C C . ILE A 1 90 ? -10.435 -4.943 9.266 1.00 94.19 90 ILE A C 1
ATOM 733 O O . ILE A 1 90 ? -9.288 -4.693 9.642 1.00 94.19 90 ILE A O 1
ATOM 737 N N . GLN A 1 91 ? -11.518 -4.865 10.041 1.00 66.19 91 GLN A N 1
ATOM 738 C CA . GLN A 1 91 ? -11.492 -4.649 11.491 1.00 66.19 91 GLN A CA 1
ATOM 739 C C . GLN A 1 91 ? -11.227 -5.955 12.234 1.00 66.19 91 GLN A C 1
ATOM 741 O O . GLN A 1 91 ? -11.738 -7.001 11.768 1.00 66.19 91 GLN A O 1
#

pLDDT: mean 91.75, std 6.5, range [66.19, 98.25]

Foldseek 3Di:
DFKFKWAAAPQDPQPHGWIKTFTDPVHQVVDDDDPPDPDGAMATEPCRVVVCVVQHDHGGMDIFDFDWAPWDFDDDPVDTHIYIHTPDTDD

Organism: NCBI:txid1383067

Sequence (91 aa):
MLSGKYICHDNDGFLGSSIVFEVDNKSKNFLPKLVYDNRFIWFVFSNYEEAVKAFGKPGSRGEATIVIDDYTIRYKHTDTYNEAKLVRVIQ

Radius of gyration: 12.43 Å; chains: 1; bounding box: 27×30×27 Å

Secondary structure (DSSP, 8-state):
-EEEEEEEEEEETTTEEEEEEEEPTTTGGGS---TT--S--EEEES-HHHHHHHH-STT-EEEEEEEEEEEEEEE-SS-EEEEEEEEEEE-